Protein AF-A0AA41VRY5-F1 (afdb_monomer_lite)

Secondary structure (DSSP, 8-state):
--S-S-PPPPP--------TTS-THHHHHHHHHHHHHHHHHHHHHHHHHHHHHHHHHT-HHHHHHHHHHHHHHHHHHHHHHHHHHHHHHHTTSTT-TT--HHHHHHHHHHHHHHHHHHHHHHHHHSEEEEEETTEEEEE--TTS--------

Structure (mmCIF, N/CA/C/O backbone):
data_AF-A0AA41VRY5-F1
#
_entry.id   AF-A0AA41VRY5-F1
#
loop_
_atom_site.group_PDB
_atom_site.id
_atom_site.type_symbol
_atom_site.label_atom_id
_atom_site.label_alt_id
_atom_site.label_comp_id
_atom_site.label_asym_id
_atom_site.label_entity_id
_atom_site.label_seq_id
_atom_site.pdbx_PDB_ins_code
_atom_site.Cartn_x
_atom_site.Cartn_y
_atom_site.Cartn_z
_atom_site.occupancy
_atom_site.B_iso_or_equiv
_atom_site.auth_seq_id
_atom_site.auth_comp_id
_atom_site.auth_asym_id
_atom_site.auth_atom_id
_atom_site.pdbx_PDB_model_num
ATOM 1 N N . ALA A 1 1 ? 28.549 27.067 -28.369 1.00 60.09 1 ALA A N 1
ATOM 2 C CA . ALA A 1 1 ? 28.527 26.854 -26.907 1.00 60.09 1 ALA A CA 1
ATOM 3 C C . ALA A 1 1 ? 27.198 26.213 -26.516 1.00 60.09 1 ALA A C 1
ATOM 5 O O . ALA A 1 1 ? 26.156 26.766 -26.861 1.00 60.09 1 ALA A O 1
ATOM 6 N N . TYR A 1 2 ? 27.217 25.048 -25.864 1.00 73.06 2 TYR A N 1
ATOM 7 C CA . TYR A 1 2 ? 26.002 24.428 -25.325 1.00 73.06 2 TYR A CA 1
ATOM 8 C C . TYR A 1 2 ? 25.466 25.284 -24.165 1.00 73.06 2 TYR A C 1
ATOM 10 O O . TYR A 1 2 ? 26.213 25.631 -23.257 1.00 73.06 2 TYR A O 1
ATOM 18 N N . LYS A 1 3 ? 24.182 25.668 -24.218 1.00 82.12 3 LYS A N 1
ATOM 19 C CA . LYS A 1 3 ? 23.523 26.542 -23.219 1.00 82.12 3 LYS A CA 1
ATOM 20 C C . LYS A 1 3 ? 22.902 25.772 -22.042 1.00 82.12 3 LYS A C 1
ATOM 22 O O . LYS A 1 3 ? 22.215 26.372 -21.220 1.00 82.12 3 LYS A O 1
ATOM 27 N N . ARG A 1 4 ? 23.064 24.447 -21.986 1.00 81.56 4 ARG A N 1
ATOM 28 C CA . ARG A 1 4 ? 22.469 23.574 -20.964 1.00 81.56 4 ARG A CA 1
ATOM 29 C C . ARG A 1 4 ? 23.496 22.557 -20.483 1.00 81.56 4 ARG A C 1
ATOM 31 O O . ARG A 1 4 ? 24.288 22.069 -21.278 1.00 81.56 4 ARG A O 1
ATOM 38 N N . VAL A 1 5 ? 23.454 22.274 -19.181 1.00 84.06 5 VAL A N 1
ATOM 39 C CA . VAL A 1 5 ? 24.350 21.323 -18.498 1.00 84.06 5 VAL A CA 1
ATOM 40 C C . VAL A 1 5 ? 23.830 19.882 -18.602 1.00 84.06 5 VAL A C 1
ATOM 42 O O . VAL A 1 5 ? 24.622 18.949 -18.605 1.00 84.06 5 VAL A O 1
ATOM 45 N N . LEU A 1 6 ? 22.511 19.694 -18.712 1.00 85.25 6 LEU A N 1
ATOM 46 C CA . LEU A 1 6 ? 21.853 18.392 -18.839 1.00 85.25 6 LEU A CA 1
ATOM 47 C C . LEU A 1 6 ? 20.756 18.471 -19.897 1.00 85.25 6 LEU A C 1
ATOM 49 O O . LEU A 1 6 ? 19.886 19.348 -19.832 1.00 85.25 6 LEU A O 1
ATOM 53 N N . ASP A 1 7 ? 20.764 17.520 -20.822 1.00 84.56 7 ASP A N 1
ATOM 54 C CA . ASP A 1 7 ? 19.599 17.237 -21.647 1.00 84.56 7 ASP A CA 1
ATOM 55 C C . ASP A 1 7 ? 18.599 16.434 -20.815 1.00 84.56 7 ASP A C 1
ATOM 57 O O . ASP A 1 7 ? 18.950 15.454 -20.155 1.00 84.56 7 ASP A O 1
ATOM 61 N N . LYS A 1 8 ? 17.339 16.886 -20.786 1.00 82.31 8 LYS A N 1
ATOM 62 C CA . LYS A 1 8 ? 16.293 16.164 -20.058 1.00 82.31 8 LYS A CA 1
ATOM 63 C C . LYS A 1 8 ? 16.106 14.790 -20.711 1.00 82.31 8 LYS A C 1
ATOM 65 O O . LYS A 1 8 ? 15.979 14.742 -21.935 1.00 82.31 8 LYS A O 1
ATOM 70 N N . PRO A 1 9 ? 16.051 13.701 -19.927 1.00 81.25 9 PRO A N 1
ATOM 71 C CA . PRO A 1 9 ? 15.813 12.382 -20.486 1.00 81.25 9 PRO A CA 1
ATOM 72 C C . PRO A 1 9 ? 14.452 12.357 -21.186 1.00 81.25 9 PRO A C 1
ATOM 74 O O . PRO A 1 9 ? 13.447 12.824 -20.642 1.00 81.25 9 PRO A O 1
ATOM 77 N N . VAL A 1 10 ? 14.432 11.823 -22.405 1.00 87.00 10 VAL A N 1
ATOM 78 C CA . VAL A 1 10 ? 13.194 11.554 -23.139 1.00 87.00 10 VAL A CA 1
ATOM 79 C C . VAL A 1 10 ? 12.537 10.329 -22.509 1.00 87.00 10 VAL A C 1
ATOM 81 O O . VAL A 1 10 ? 13.204 9.339 -22.214 1.00 87.00 10 VAL A O 1
ATOM 84 N N . THR A 1 11 ? 11.233 10.410 -22.250 1.00 90.25 11 THR A N 1
ATOM 85 C CA . THR A 1 11 ? 10.462 9.267 -21.746 1.00 90.25 11 THR A CA 1
ATOM 86 C C . THR A 1 11 ? 9.965 8.440 -22.923 1.00 90.25 11 THR A C 1
ATOM 88 O O . THR A 1 11 ? 9.324 8.976 -23.823 1.00 90.25 11 THR A O 1
ATOM 91 N N . GLU A 1 12 ? 10.223 7.137 -22.888 1.00 92.81 12 GLU A N 1
ATOM 92 C CA . GLU A 1 12 ? 9.793 6.180 -23.907 1.00 92.81 12 GLU A CA 1
ATOM 93 C C . GLU A 1 12 ? 8.999 5.052 -23.251 1.00 92.81 12 GLU A C 1
ATOM 95 O O . GLU A 1 12 ? 9.356 4.573 -22.171 1.00 92.81 12 GLU A O 1
ATOM 100 N N . VAL A 1 13 ? 7.924 4.613 -23.907 1.00 94.25 13 VAL A N 1
ATOM 101 C CA . VAL A 1 13 ? 7.185 3.421 -23.481 1.00 94.25 13 VAL A CA 1
ATOM 102 C C . VAL A 1 13 ? 7.989 2.192 -23.888 1.00 94.25 13 VAL A C 1
ATOM 104 O O . VAL A 1 13 ? 8.410 2.074 -25.037 1.00 94.25 13 VAL A O 1
ATOM 107 N N . ARG A 1 14 ? 8.196 1.280 -22.939 1.00 95.62 14 ARG A N 1
ATOM 108 C CA . ARG A 1 14 ? 8.911 0.018 -23.146 1.00 95.62 14 ARG A CA 1
ATOM 109 C C . ARG A 1 14 ? 8.042 -1.150 -22.715 1.00 95.62 14 ARG A C 1
ATOM 111 O O . ARG A 1 14 ? 7.190 -1.003 -21.841 1.00 95.62 14 ARG A O 1
ATOM 118 N N . GLU A 1 15 ? 8.291 -2.301 -23.319 1.00 96.75 15 GLU A N 1
ATOM 119 C CA . GLU A 1 15 ? 7.607 -3.552 -23.016 1.00 96.75 15 GLU A CA 1
ATOM 120 C C . GLU A 1 15 ? 8.581 -4.538 -22.365 1.00 96.75 15 GLU A C 1
ATOM 122 O O . GLU A 1 15 ? 9.758 -4.592 -22.724 1.00 96.75 15 GLU A O 1
ATOM 127 N N . ALA A 1 16 ? 8.088 -5.306 -21.395 1.00 96.75 16 ALA A N 1
ATOM 128 C CA . ALA A 1 16 ? 8.843 -6.356 -20.726 1.00 96.75 16 ALA A CA 1
ATOM 129 C C . ALA A 1 16 ? 7.970 -7.607 -20.580 1.00 96.75 16 ALA A C 1
ATOM 131 O O . ALA A 1 16 ? 6.847 -7.536 -20.079 1.00 96.75 16 ALA A O 1
ATOM 132 N N . GLY A 1 17 ? 8.497 -8.760 -20.994 1.00 96.69 17 GLY A N 1
ATOM 133 C CA . GLY A 1 17 ? 7.847 -10.053 -20.792 1.00 96.69 17 GLY A CA 1
ATOM 134 C C . GLY A 1 17 ? 8.078 -10.581 -19.375 1.00 96.69 17 GLY A C 1
ATOM 135 O O . GLY A 1 17 ? 9.208 -10.591 -18.894 1.00 96.69 17 GLY A O 1
ATOM 136 N N . ILE A 1 18 ? 7.018 -11.056 -18.715 1.00 96.75 18 ILE A N 1
ATOM 137 C CA . ILE A 1 18 ? 7.086 -11.656 -17.373 1.00 96.75 18 ILE A CA 1
ATOM 138 C C . ILE A 1 18 ? 6.768 -13.147 -17.488 1.00 96.75 18 ILE A C 1
ATOM 140 O O . ILE A 1 18 ? 5.639 -13.535 -17.792 1.00 96.75 18 ILE A O 1
ATOM 144 N N . CYS A 1 19 ? 7.766 -14.000 -17.249 1.00 97.69 19 CYS A N 1
ATOM 145 C CA . CYS A 1 19 ? 7.576 -15.447 -17.282 1.00 97.69 19 CYS A CA 1
ATOM 146 C C . CYS A 1 19 ? 6.761 -15.914 -16.068 1.00 97.69 19 CYS A C 1
ATOM 148 O O . CYS A 1 19 ? 7.221 -15.846 -14.932 1.00 97.69 19 CYS A O 1
ATOM 150 N N . MET A 1 20 ? 5.574 -16.471 -16.313 1.00 97.69 20 MET A N 1
ATOM 151 C CA . MET A 1 20 ? 4.687 -16.992 -15.261 1.00 97.69 20 MET A CA 1
ATOM 152 C C . MET A 1 20 ? 5.053 -18.414 -14.792 1.00 97.69 20 MET A C 1
ATOM 154 O O . MET A 1 20 ? 4.297 -19.029 -14.045 1.00 97.69 20 MET A O 1
ATOM 158 N N . ARG A 1 21 ? 6.187 -18.958 -15.258 1.00 97.88 21 ARG A N 1
ATOM 159 C CA . ARG A 1 21 ? 6.674 -20.321 -14.963 1.00 97.88 21 ARG A CA 1
ATOM 160 C C . ARG A 1 21 ? 8.042 -20.346 -14.274 1.00 97.88 21 ARG A C 1
ATOM 162 O O . ARG A 1 21 ? 8.558 -21.429 -14.017 1.00 97.88 21 ARG A O 1
ATOM 169 N N . GLU A 1 22 ? 8.635 -19.181 -14.023 1.00 97.56 22 GLU A N 1
ATOM 170 C CA . GLU A 1 22 ? 9.905 -19.069 -13.300 1.00 97.56 22 GLU A CA 1
ATOM 171 C C . GLU A 1 22 ? 9.740 -19.489 -11.830 1.00 97.56 22 GLU A C 1
ATOM 173 O O . GLU A 1 22 ? 8.634 -19.434 -11.285 1.00 97.56 22 GLU A O 1
ATOM 178 N N . ASN A 1 23 ? 10.833 -19.890 -11.173 1.00 98.12 23 ASN A N 1
ATOM 179 C CA . ASN A 1 23 ? 10.831 -20.193 -9.746 1.00 98.12 23 ASN A CA 1
ATOM 180 C C . ASN A 1 23 ? 10.343 -18.969 -8.931 1.00 98.12 23 ASN A C 1
ATOM 182 O O . ASN A 1 23 ? 11.009 -17.928 -8.915 1.00 98.12 23 ASN A O 1
ATOM 186 N N . PRO A 1 24 ? 9.215 -19.083 -8.205 1.00 98.12 24 PRO A N 1
ATOM 187 C CA . PRO A 1 24 ? 8.555 -17.947 -7.576 1.00 98.12 24 PRO A CA 1
ATOM 188 C C . PRO A 1 24 ? 9.144 -17.540 -6.217 1.00 98.12 24 PRO A C 1
ATOM 190 O O . PRO A 1 24 ? 8.533 -16.720 -5.533 1.00 98.12 24 PRO A O 1
ATOM 193 N N . PHE A 1 25 ? 10.317 -18.042 -5.804 1.00 98.19 25 PHE A N 1
ATOM 194 C CA . PHE A 1 25 ? 10.857 -17.799 -4.454 1.00 98.19 25 PHE A CA 1
ATOM 195 C C . PHE A 1 25 ? 10.859 -16.311 -4.043 1.00 98.19 25 PHE A C 1
ATOM 197 O O . PHE A 1 25 ? 10.564 -15.986 -2.891 1.00 98.19 25 PHE A O 1
ATOM 204 N N . TYR A 1 26 ? 11.146 -15.392 -4.976 1.00 97.56 26 TYR A N 1
ATOM 205 C CA . TYR A 1 26 ? 11.159 -13.955 -4.696 1.00 97.56 26 TYR A CA 1
ATOM 206 C C . TYR A 1 26 ? 9.749 -13.438 -4.381 1.00 97.56 26 TYR A C 1
ATOM 208 O O . TYR A 1 26 ? 9.530 -12.813 -3.343 1.00 97.56 26 TYR A O 1
ATOM 216 N N . VAL A 1 27 ? 8.773 -13.722 -5.251 1.00 97.31 27 VAL A N 1
ATOM 217 C CA . VAL A 1 27 ? 7.387 -13.266 -5.062 1.00 97.31 27 VAL A CA 1
ATOM 218 C C . VAL A 1 27 ? 6.724 -13.956 -3.871 1.00 97.31 27 VAL A C 1
ATOM 220 O O . VAL A 1 27 ? 5.970 -13.315 -3.142 1.00 97.31 27 VAL A O 1
ATOM 223 N N . ASP A 1 28 ? 7.051 -15.219 -3.609 1.00 98.38 28 ASP A N 1
ATOM 224 C CA . ASP A 1 28 ? 6.545 -15.951 -2.448 1.00 98.38 28 ASP A CA 1
ATOM 225 C C . ASP A 1 28 ? 7.097 -15.387 -1.138 1.00 98.38 28 ASP A C 1
ATOM 227 O O . ASP A 1 28 ? 6.357 -15.252 -0.163 1.00 98.38 28 ASP A O 1
ATOM 231 N N . THR A 1 29 ? 8.353 -14.933 -1.131 1.00 98.12 29 THR A N 1
ATOM 232 C CA . THR A 1 29 ? 8.916 -14.198 0.011 1.00 98.12 29 THR A CA 1
ATOM 233 C C . THR A 1 29 ? 8.147 -12.896 0.262 1.00 98.12 29 THR A C 1
ATOM 235 O O . THR A 1 29 ? 7.762 -12.613 1.399 1.00 98.12 29 THR A O 1
ATOM 238 N N . VAL A 1 30 ? 7.854 -12.120 -0.791 1.00 98.06 30 VAL A N 1
ATOM 239 C CA . VAL A 1 30 ? 7.054 -10.884 -0.683 1.00 98.06 30 VAL A CA 1
ATOM 240 C C . VAL A 1 30 ? 5.648 -11.182 -0.148 1.00 98.06 30 VAL A C 1
ATOM 242 O O . VAL A 1 30 ? 5.175 -10.487 0.756 1.00 98.06 30 VAL A O 1
ATOM 245 N N . ARG A 1 31 ? 4.985 -12.228 -0.664 1.00 97.94 31 ARG A N 1
ATOM 246 C CA . ARG A 1 31 ? 3.661 -12.676 -0.195 1.00 97.94 31 ARG A CA 1
ATOM 247 C C . ARG A 1 31 ? 3.694 -13.057 1.280 1.00 97.94 31 ARG A C 1
ATOM 249 O O . ARG A 1 31 ? 2.875 -12.553 2.038 1.00 97.94 31 ARG A O 1
ATOM 256 N N . SER A 1 32 ? 4.682 -13.844 1.704 1.00 97.56 32 SER A N 1
ATOM 257 C CA . SER A 1 32 ? 4.837 -14.242 3.106 1.00 97.56 32 SER A CA 1
ATOM 258 C C . SER A 1 32 ? 4.970 -13.032 4.043 1.00 97.56 32 SER A C 1
ATOM 260 O O . SER A 1 32 ? 4.286 -12.959 5.065 1.00 97.56 32 SER A O 1
ATOM 262 N N . PHE A 1 33 ? 5.775 -12.027 3.672 1.00 97.75 33 PHE A N 1
ATOM 263 C CA . PHE A 1 33 ? 5.894 -10.785 4.449 1.00 97.75 33 PHE A CA 1
ATOM 264 C C . PHE A 1 33 ? 4.602 -9.961 4.469 1.00 97.75 33 PHE A C 1
ATOM 266 O O . PHE A 1 33 ? 4.252 -9.393 5.508 1.00 97.75 33 PHE A O 1
ATOM 273 N N . ARG A 1 34 ? 3.882 -9.888 3.342 1.00 98.12 34 ARG A N 1
ATOM 274 C CA . ARG A 1 34 ? 2.575 -9.219 3.261 1.00 98.12 34 ARG A CA 1
ATOM 275 C C . ARG A 1 34 ? 1.554 -9.897 4.173 1.00 98.12 34 ARG A C 1
ATOM 277 O O . ARG A 1 34 ? 0.873 -9.204 4.923 1.00 98.12 34 ARG A O 1
ATOM 284 N N . ASP A 1 35 ? 1.464 -11.218 4.120 1.00 98.19 35 ASP A N 1
ATOM 285 C CA . ASP A 1 35 ? 0.448 -11.981 4.846 1.00 98.19 35 ASP A CA 1
ATOM 286 C C . ASP A 1 35 ? 0.708 -11.915 6.355 1.00 98.19 35 ASP A C 1
ATOM 288 O O . ASP A 1 35 ? -0.187 -11.555 7.119 1.00 98.19 35 ASP A O 1
ATOM 292 N N . ARG A 1 36 ? 1.970 -12.055 6.779 1.00 97.88 36 ARG A N 1
ATOM 293 C CA . ARG A 1 36 ? 2.373 -11.817 8.174 1.00 97.88 36 ARG A CA 1
ATOM 294 C C . ARG A 1 36 ? 2.068 -10.392 8.642 1.00 97.88 36 ARG A C 1
ATOM 296 O O . ARG A 1 36 ? 1.615 -10.175 9.764 1.00 97.88 36 ARG A O 1
ATOM 303 N N . ARG A 1 37 ? 2.269 -9.385 7.784 1.00 98.25 37 ARG A N 1
ATOM 304 C CA . ARG A 1 37 ? 1.870 -8.006 8.101 1.00 98.25 37 ARG A CA 1
ATOM 305 C C . ARG A 1 37 ? 0.358 -7.894 8.312 1.00 98.25 37 ARG A C 1
ATOM 307 O O . ARG A 1 37 ? -0.070 -7.138 9.184 1.00 98.25 37 ARG A O 1
ATOM 314 N N . TYR A 1 38 ? -0.450 -8.586 7.509 1.00 98.38 38 TYR A N 1
ATOM 315 C CA . TYR A 1 38 ? -1.906 -8.574 7.648 1.00 98.38 38 TYR A CA 1
ATOM 316 C C . TYR A 1 38 ? -2.370 -9.207 8.956 1.00 98.38 38 TYR A C 1
ATOM 318 O O . TYR A 1 38 ? -3.285 -8.656 9.565 1.00 98.38 38 TYR A O 1
ATOM 326 N N . GLU A 1 39 ? -1.702 -10.254 9.444 1.00 98.38 39 GLU A N 1
ATOM 327 C CA . GLU A 1 39 ? -1.957 -10.802 10.783 1.00 98.38 39 GLU A CA 1
ATOM 328 C C . GLU A 1 39 ? -1.776 -9.725 11.864 1.00 98.38 39 GLU A C 1
ATOM 330 O O . GLU A 1 39 ? -2.706 -9.442 12.622 1.00 98.38 39 GLU A O 1
ATOM 335 N N . TYR A 1 40 ? -0.633 -9.028 11.883 1.00 98.38 40 TYR A N 1
ATOM 336 C CA . TYR A 1 40 ? -0.390 -7.956 12.858 1.00 98.38 40 TYR A CA 1
ATOM 337 C C . TYR A 1 40 ? -1.336 -6.766 12.687 1.00 98.38 40 TYR A C 1
ATOM 339 O O . TYR A 1 40 ? -1.807 -6.201 13.674 1.00 98.38 40 TYR A O 1
ATOM 347 N N . LYS A 1 41 ? -1.669 -6.393 11.446 1.00 98.06 41 LYS A N 1
ATOM 348 C CA . LYS A 1 41 ? -2.650 -5.334 11.172 1.00 98.06 41 LYS A CA 1
ATOM 349 C C . LYS A 1 41 ? -4.047 -5.725 11.672 1.00 98.06 41 LYS A C 1
ATOM 351 O O . LYS A 1 41 ? -4.759 -4.875 12.207 1.00 98.06 41 LYS A O 1
ATOM 356 N N . GLY A 1 42 ? -4.430 -6.992 11.520 1.00 98.38 42 GLY A N 1
ATOM 357 C CA . GLY A 1 42 ? -5.674 -7.552 12.041 1.00 98.38 42 GLY A CA 1
ATOM 358 C C . GLY A 1 42 ? -5.710 -7.527 13.566 1.00 98.38 42 GLY A C 1
ATOM 359 O O . GLY A 1 42 ? -6.657 -6.998 14.146 1.00 98.38 42 GLY A O 1
ATOM 360 N N . LEU A 1 43 ? -4.643 -7.998 14.215 1.00 98.38 43 LEU A N 1
ATOM 361 C CA . LEU A 1 43 ? -4.505 -7.968 15.673 1.00 98.38 43 LEU A CA 1
ATOM 362 C C . LEU A 1 43 ? -4.553 -6.535 16.217 1.00 98.38 43 LEU A C 1
ATOM 364 O O . LEU A 1 43 ? -5.300 -6.274 17.153 1.00 98.38 43 LEU A O 1
ATOM 368 N N . ASN A 1 44 ? -3.866 -5.581 15.585 1.00 98.25 44 ASN A N 1
ATOM 369 C CA . ASN A 1 44 ? -3.954 -4.159 15.934 1.00 98.25 44 ASN A CA 1
ATOM 370 C C . ASN A 1 44 ? -5.410 -3.653 15.891 1.00 98.25 44 ASN A C 1
ATOM 372 O O . ASN A 1 44 ? -5.875 -3.027 16.842 1.00 98.25 44 ASN A O 1
ATOM 376 N N . LYS A 1 45 ? -6.173 -3.985 14.838 1.00 97.88 45 LYS A N 1
ATOM 377 C CA . LYS A 1 45 ? -7.600 -3.623 14.748 1.00 97.88 45 LYS A CA 1
ATOM 378 C C . LYS A 1 45 ? -8.423 -4.240 15.887 1.00 97.88 45 LYS A C 1
ATOM 380 O O . LYS A 1 45 ? -9.227 -3.535 16.492 1.00 97.88 45 LYS A O 1
ATOM 385 N N . VAL A 1 46 ? -8.218 -5.524 16.191 1.00 98.06 46 VAL A N 1
ATOM 386 C CA . VAL A 1 46 ? -8.912 -6.223 17.288 1.00 98.06 46 VAL A CA 1
ATOM 387 C C . VAL A 1 46 ? -8.603 -5.570 18.635 1.00 98.06 46 VAL A C 1
ATOM 389 O O . VAL A 1 46 ? -9.519 -5.277 19.400 1.00 98.06 46 VAL A O 1
ATOM 392 N N . TRP A 1 47 ? -7.330 -5.289 18.914 1.00 98.00 47 TRP A N 1
ATOM 393 C CA . TRP A 1 47 ? -6.909 -4.687 20.178 1.00 98.00 47 TRP A CA 1
ATOM 394 C C . TRP A 1 47 ? -7.336 -3.224 20.318 1.00 98.00 47 TRP A C 1
ATOM 396 O O . TRP A 1 47 ? -7.670 -2.807 21.422 1.00 98.00 47 TRP A O 1
ATOM 406 N N . LYS A 1 48 ? -7.459 -2.469 19.217 1.00 97.50 48 LYS A N 1
ATOM 407 C CA . LYS A 1 48 ? -8.112 -1.148 19.228 1.00 97.50 48 LYS A CA 1
ATOM 408 C C . LYS A 1 48 ? -9.585 -1.235 19.633 1.00 97.50 48 LYS A C 1
ATOM 410 O O . LYS A 1 48 ? -10.040 -0.394 20.402 1.00 97.50 48 LYS A O 1
ATOM 415 N N . GLY A 1 49 ? -10.304 -2.256 19.160 1.00 96.62 49 GLY A N 1
ATOM 416 C CA . GLY A 1 49 ? -11.673 -2.545 19.602 1.00 96.62 49 GLY A CA 1
ATOM 417 C C . GLY A 1 49 ? -11.733 -2.865 21.097 1.00 96.62 49 GLY A C 1
ATOM 418 O O . GLY A 1 49 ? -12.430 -2.185 21.842 1.00 96.62 49 GLY A O 1
ATOM 419 N N . ARG A 1 50 ? -10.897 -3.808 21.556 1.00 95.94 50 ARG A N 1
ATOM 420 C CA . ARG A 1 50 ? -10.802 -4.190 22.979 1.00 95.94 50 ARG A CA 1
ATOM 421 C C . ARG A 1 50 ? -10.425 -3.026 23.892 1.00 95.94 50 ARG A C 1
ATOM 423 O O . ARG A 1 50 ? -10.907 -2.961 25.016 1.00 95.94 50 ARG A O 1
ATOM 430 N N . LEU A 1 51 ? -9.579 -2.106 23.427 1.00 95.88 51 LEU A N 1
ATOM 431 C CA . LEU A 1 51 ? -9.249 -0.887 24.164 1.00 95.88 51 LEU A CA 1
ATOM 432 C C . LEU A 1 51 ? -10.478 0.021 24.320 1.00 95.88 51 LEU A C 1
ATOM 434 O O . LEU A 1 51 ? -10.656 0.621 25.377 1.00 95.88 51 LEU A O 1
ATOM 438 N N . GLY A 1 52 ? -11.328 0.109 23.293 1.00 95.38 52 GLY A N 1
ATOM 439 C CA . GLY A 1 52 ? -12.625 0.784 23.378 1.00 95.38 52 GLY A CA 1
ATOM 440 C C . GLY A 1 52 ? -13.525 0.160 24.446 1.00 95.38 52 GLY A C 1
ATOM 441 O O . GLY A 1 52 ? -14.001 0.869 25.332 1.00 95.38 52 GLY A O 1
ATOM 442 N N . ASP A 1 53 ? -13.665 -1.167 24.430 1.00 94.94 53 ASP A N 1
ATOM 443 C CA . ASP A 1 53 ? -14.473 -1.908 25.409 1.00 94.94 53 ASP A CA 1
ATOM 444 C C . ASP A 1 53 ? -13.920 -1.770 26.840 1.00 94.94 53 ASP A C 1
ATOM 446 O O . ASP A 1 53 ? -14.663 -1.537 27.796 1.00 94.94 53 ASP A O 1
ATOM 450 N N . ALA A 1 54 ? -12.596 -1.856 27.004 1.00 94.44 54 ALA A N 1
ATOM 451 C CA . ALA A 1 54 ? -11.930 -1.702 28.295 1.00 94.44 54 ALA A CA 1
ATOM 452 C C . ALA A 1 54 ? -12.150 -0.299 28.877 1.00 94.44 54 ALA A C 1
ATOM 454 O O . ALA A 1 54 ? -12.478 -0.178 30.061 1.00 94.44 54 ALA A O 1
ATOM 455 N N . LYS A 1 55 ? -12.052 0.747 28.043 1.00 94.19 55 LYS A N 1
ATOM 456 C CA . LYS A 1 55 ? -12.351 2.133 28.436 1.00 94.19 55 LYS A CA 1
ATOM 457 C C . LYS A 1 55 ? -13.804 2.300 28.869 1.00 94.19 55 LYS A C 1
ATOM 459 O O . LYS A 1 55 ? -14.044 2.954 29.878 1.00 94.19 55 LYS A O 1
ATOM 464 N N . ALA A 1 56 ? -14.750 1.673 28.168 1.00 94.56 56 ALA A N 1
ATOM 465 C CA . ALA A 1 56 ? -16.159 1.689 28.560 1.00 94.56 56 ALA A CA 1
ATOM 466 C C . ALA A 1 56 ? -16.411 0.970 29.901 1.00 94.56 56 ALA A C 1
ATOM 468 O O . ALA A 1 56 ? -17.268 1.391 30.671 1.00 94.56 56 ALA A O 1
ATOM 469 N N . SER A 1 57 ? -15.643 -0.081 30.208 1.00 92.31 57 SER A N 1
ATOM 470 C CA . SER A 1 57 ? -15.761 -0.827 31.472 1.00 92.31 57 SER A CA 1
ATOM 471 C C . SER A 1 57 ? -15.109 -0.156 32.691 1.00 92.31 57 SER A C 1
ATOM 473 O O . SER A 1 57 ? -15.346 -0.588 33.816 1.00 92.31 57 SER A O 1
ATOM 475 N N . GLY A 1 58 ? -14.248 0.850 32.493 1.00 91.75 58 GLY A N 1
ATOM 476 C CA . GLY A 1 58 ? -13.549 1.560 33.574 1.00 91.75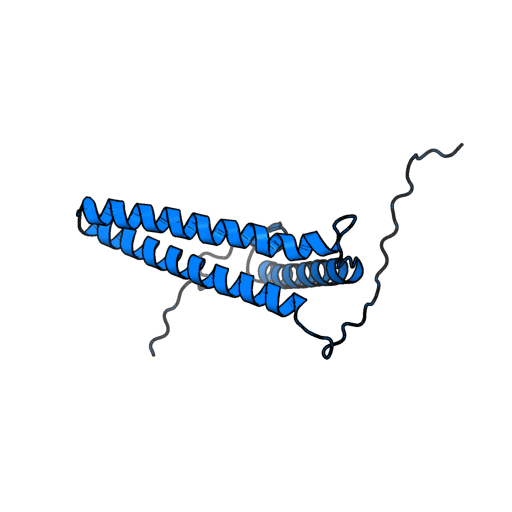 58 GLY A CA 1
ATOM 477 C C . GLY A 1 58 ? -12.450 0.765 34.301 1.00 91.75 58 GLY A C 1
ATOM 478 O O . GLY A 1 58 ? -11.896 1.248 35.287 1.00 91.75 58 GLY A O 1
ATOM 479 N N . ASN A 1 59 ? -12.102 -0.443 33.845 1.00 92.62 59 ASN A N 1
ATOM 480 C CA . ASN A 1 59 ? -11.072 -1.270 34.478 1.00 92.62 59 ASN A CA 1
ATOM 481 C C . ASN A 1 59 ? -9.660 -0.825 34.054 1.00 92.62 59 ASN A C 1
ATOM 483 O O . ASN A 1 59 ? -9.226 -1.106 32.936 1.00 92.62 59 ASN A O 1
ATOM 487 N N . SER A 1 60 ? -8.927 -0.175 34.961 1.00 92.62 60 SER A N 1
ATOM 488 C CA . SER A 1 60 ? -7.589 0.378 34.700 1.00 92.62 60 SER A CA 1
ATOM 489 C C . SER A 1 60 ? -6.562 -0.660 34.240 1.00 92.62 60 SER A C 1
ATOM 491 O O . SER A 1 60 ? -5.769 -0.373 33.345 1.00 92.62 60 SER A O 1
ATOM 493 N N . ILE A 1 61 ? -6.607 -1.878 34.787 1.00 94.50 61 ILE A N 1
ATOM 494 C CA . ILE A 1 61 ? -5.678 -2.961 34.432 1.00 94.50 61 ILE A CA 1
ATOM 495 C C . ILE A 1 61 ? -5.905 -3.388 32.978 1.00 94.50 61 ILE A C 1
ATOM 497 O O . ILE A 1 61 ? -4.961 -3.456 32.193 1.00 94.50 61 ILE A O 1
ATOM 501 N N . LYS A 1 62 ? -7.169 -3.604 32.591 1.00 94.19 62 LYS A N 1
ATOM 502 C CA . LYS A 1 62 ? -7.524 -3.987 31.214 1.00 94.19 62 LYS A CA 1
ATOM 503 C C . LYS A 1 62 ? -7.241 -2.878 30.204 1.00 94.19 62 LYS A C 1
ATOM 505 O O . LYS A 1 62 ? -6.905 -3.168 29.060 1.00 94.19 62 LYS A O 1
ATOM 510 N N . ILE A 1 63 ? -7.395 -1.615 30.608 1.00 96.12 63 ILE A N 1
ATOM 511 C CA . ILE A 1 63 ? -7.071 -0.466 29.756 1.00 96.12 63 ILE A CA 1
ATOM 512 C C . ILE A 1 63 ? -5.572 -0.447 29.453 1.00 96.12 63 ILE A C 1
ATOM 514 O O . ILE A 1 63 ? -5.207 -0.329 28.285 1.00 96.12 63 ILE A O 1
ATOM 518 N N . GLN A 1 64 ? -4.727 -0.600 30.478 1.00 97.00 64 GLN A N 1
ATOM 519 C CA . GLN A 1 64 ? -3.276 -0.607 30.305 1.00 97.00 64 GLN A CA 1
ATOM 520 C C . GLN A 1 64 ? -2.829 -1.767 29.408 1.00 97.00 64 GLN A C 1
ATOM 522 O O . GLN A 1 64 ? -2.149 -1.537 28.412 1.00 97.00 64 GLN A O 1
ATOM 527 N N . GLU A 1 65 ? -3.298 -2.988 29.685 1.00 96.69 65 GLU A N 1
ATOM 528 C CA . GLU A 1 65 ? -2.991 -4.166 28.865 1.00 96.69 65 GLU A CA 1
ATOM 529 C C . GLU A 1 65 ? -3.392 -3.953 27.397 1.00 96.69 65 GLU A C 1
ATOM 531 O O . GLU A 1 65 ? -2.591 -4.154 26.483 1.00 96.69 65 GLU A O 1
ATOM 536 N N . ALA A 1 66 ? -4.623 -3.499 27.145 1.00 97.06 66 ALA A N 1
ATOM 537 C CA . ALA A 1 66 ? -5.090 -3.272 25.784 1.00 97.06 66 ALA A CA 1
ATOM 538 C C . ALA A 1 66 ? -4.292 -2.167 25.074 1.00 97.06 66 ALA A C 1
ATOM 540 O O . ALA A 1 66 ? -4.038 -2.274 23.873 1.00 97.06 66 ALA A O 1
ATOM 541 N N . GLN A 1 67 ? -3.877 -1.123 25.795 1.00 97.56 67 GLN A N 1
ATOM 542 C CA . GLN A 1 67 ? -3.053 -0.050 25.249 1.00 97.56 67 GLN A CA 1
ATOM 543 C C . GLN A 1 67 ? -1.659 -0.554 24.854 1.00 97.56 67 GLN A C 1
ATOM 545 O O . GLN A 1 67 ? -1.211 -0.268 23.740 1.00 97.56 67 GLN A O 1
ATOM 550 N N . ASP A 1 68 ? -1.023 -1.361 25.700 1.00 98.25 68 ASP A N 1
ATOM 551 C CA . ASP A 1 68 ? 0.286 -1.957 25.416 1.00 98.25 68 ASP A CA 1
ATOM 552 C C . ASP A 1 68 ? 0.223 -2.883 24.193 1.00 98.25 68 ASP A C 1
ATOM 554 O O . ASP A 1 68 ? 1.068 -2.807 23.296 1.00 98.25 68 ASP A O 1
ATOM 558 N N . MET A 1 69 ? -0.838 -3.688 24.077 1.00 98.19 69 MET A N 1
ATOM 559 C CA . MET A 1 69 ? -1.039 -4.561 22.918 1.00 98.19 69 MET A CA 1
ATOM 560 C C . MET A 1 69 ? -1.294 -3.784 21.619 1.00 98.19 69 MET A C 1
ATOM 562 O O . MET A 1 69 ? -0.818 -4.193 20.556 1.00 98.19 69 MET A O 1
ATOM 566 N N . VAL A 1 70 ? -2.005 -2.650 21.674 1.00 98.25 70 VAL A N 1
ATOM 567 C CA . VAL A 1 70 ? -2.169 -1.765 20.507 1.00 98.25 70 VAL A CA 1
ATOM 568 C C . VAL A 1 70 ? -0.814 -1.235 20.042 1.00 98.25 70 VAL A C 1
ATOM 570 O O . VAL A 1 70 ? -0.521 -1.308 18.848 1.00 98.25 70 VAL A O 1
ATOM 573 N N . VAL A 1 71 ? 0.023 -0.747 20.963 1.00 98.38 71 VAL A N 1
ATOM 574 C CA . VAL A 1 71 ? 1.365 -0.235 20.636 1.00 98.38 71 VAL A CA 1
ATOM 575 C C . VAL A 1 71 ? 2.243 -1.339 20.046 1.00 98.38 71 VAL A C 1
ATOM 577 O O . VAL A 1 71 ? 2.899 -1.124 19.021 1.00 98.38 71 VAL A O 1
ATOM 580 N N . LEU A 1 72 ? 2.219 -2.536 20.638 1.00 98.38 72 LEU A N 1
ATOM 581 C CA . LEU A 1 72 ? 2.982 -3.687 20.162 1.00 98.38 72 LEU A CA 1
ATOM 582 C C . LEU A 1 72 ? 2.611 -4.052 18.718 1.00 98.38 72 LEU A C 1
ATOM 584 O O . LEU A 1 72 ? 3.484 -4.115 17.849 1.00 98.38 72 LEU A O 1
ATOM 588 N N . TYR A 1 73 ? 1.325 -4.268 18.432 1.00 98.56 73 TYR A N 1
ATOM 589 C CA . TYR A 1 73 ? 0.906 -4.694 17.094 1.00 98.56 73 TYR A CA 1
ATOM 590 C C . TYR A 1 73 ? 0.979 -3.584 16.050 1.00 98.56 73 TYR A C 1
ATOM 592 O O . TYR A 1 73 ? 1.185 -3.881 14.869 1.00 98.56 73 TYR A O 1
ATOM 600 N N . ASP A 1 74 ? 0.853 -2.317 16.448 1.00 98.38 74 ASP A N 1
ATOM 601 C CA . ASP A 1 74 ? 1.122 -1.210 15.535 1.00 98.38 74 ASP A CA 1
ATOM 602 C C . ASP A 1 74 ? 2.601 -1.146 15.150 1.00 98.38 74 ASP A C 1
ATOM 604 O O . ASP A 1 74 ? 2.931 -1.082 13.965 1.00 98.38 74 ASP A O 1
ATOM 608 N N . SER A 1 75 ? 3.496 -1.309 16.124 1.00 98.38 75 SER A N 1
ATOM 609 C CA . SER A 1 75 ? 4.938 -1.374 15.874 1.00 98.38 75 SER A CA 1
ATOM 610 C C . SER A 1 75 ? 5.298 -2.542 14.951 1.00 98.38 75 SER A C 1
ATOM 612 O O . SER A 1 75 ? 5.999 -2.358 13.953 1.00 98.38 75 SER A O 1
ATOM 614 N N . LEU A 1 76 ? 4.760 -3.739 15.218 1.00 98.25 76 LEU A N 1
ATOM 615 C CA . LEU A 1 76 ? 5.014 -4.932 14.406 1.00 98.25 76 LEU A CA 1
ATOM 616 C C . LEU A 1 76 ? 4.519 -4.775 12.961 1.00 98.25 76 LEU A C 1
ATOM 618 O O . LEU A 1 76 ? 5.257 -5.105 12.025 1.00 98.25 76 LEU A O 1
ATOM 622 N N . GLN A 1 77 ? 3.304 -4.250 12.746 1.00 98.00 77 GLN A N 1
ATOM 623 C CA . GLN A 1 77 ? 2.782 -4.072 11.385 1.00 98.00 77 GLN A CA 1
ATOM 624 C C . GLN A 1 77 ? 3.510 -2.959 10.618 1.00 98.00 77 GLN A C 1
ATOM 626 O O . GLN A 1 77 ? 3.702 -3.096 9.406 1.00 98.00 77 GLN A O 1
ATOM 631 N N . LEU A 1 78 ? 3.946 -1.884 11.293 1.00 97.75 78 LEU A N 1
ATOM 632 C CA . LEU A 1 78 ? 4.731 -0.809 10.675 1.00 97.75 78 LEU A CA 1
ATOM 633 C C . LEU A 1 78 ? 6.136 -1.283 10.301 1.00 97.75 78 LEU A C 1
ATOM 635 O O . LEU A 1 78 ? 6.576 -1.028 9.182 1.00 97.75 78 LEU A O 1
ATOM 639 N N . ALA A 1 79 ? 6.806 -2.045 11.169 1.00 97.56 79 ALA A N 1
ATOM 640 C CA . ALA A 1 79 ? 8.100 -2.646 10.849 1.00 97.56 79 ALA A CA 1
ATOM 641 C C . ALA A 1 79 ? 8.006 -3.534 9.596 1.00 97.56 79 ALA A C 1
ATOM 643 O O . ALA A 1 79 ? 8.796 -3.395 8.658 1.00 97.56 79 ALA A O 1
ATOM 644 N N . HIS A 1 80 ? 6.972 -4.379 9.518 1.00 97.31 80 HIS A N 1
ATOM 645 C CA . HIS A 1 80 ? 6.729 -5.203 8.333 1.00 97.31 80 HIS A CA 1
ATOM 646 C C . HIS A 1 80 ? 6.333 -4.372 7.106 1.00 97.31 80 HIS A C 1
ATOM 648 O O . HIS A 1 80 ? 6.691 -4.746 5.992 1.00 97.31 80 HIS A O 1
ATOM 654 N N . LYS A 1 81 ? 5.642 -3.233 7.272 1.00 97.31 81 LYS A N 1
ATOM 655 C CA . LYS A 1 81 ? 5.358 -2.291 6.173 1.00 97.31 81 LYS A CA 1
ATOM 656 C C . LYS A 1 81 ? 6.655 -1.767 5.556 1.00 97.31 81 LYS A C 1
ATOM 658 O O . LYS A 1 81 ? 6.776 -1.759 4.334 1.00 97.31 81 LYS A O 1
ATOM 663 N N . CYS A 1 82 ? 7.619 -1.359 6.382 1.00 97.25 82 CYS A N 1
ATOM 664 C CA . CYS A 1 82 ? 8.904 -0.844 5.911 1.00 97.25 82 CYS A CA 1
ATOM 665 C C . CYS A 1 82 ? 9.678 -1.893 5.104 1.00 97.25 82 CYS A C 1
ATOM 667 O O . CYS A 1 82 ? 10.170 -1.589 4.017 1.00 97.25 82 CYS A O 1
ATOM 669 N N . ILE A 1 83 ? 9.735 -3.138 5.591 1.00 96.75 83 ILE A N 1
ATOM 670 C CA . ILE A 1 83 ? 10.383 -4.243 4.869 1.00 96.75 83 ILE A CA 1
ATOM 671 C C . ILE A 1 83 ? 9.628 -4.560 3.572 1.00 96.75 83 ILE A C 1
ATOM 673 O O . ILE A 1 83 ? 10.250 -4.670 2.518 1.00 96.75 83 ILE A O 1
ATOM 677 N N . LEU A 1 84 ? 8.293 -4.638 3.622 1.00 95.69 84 LEU A N 1
ATOM 678 C CA . LEU A 1 84 ? 7.463 -4.932 2.453 1.00 95.69 84 LEU A CA 1
ATOM 679 C C . LEU A 1 84 ? 7.688 -3.911 1.328 1.00 95.69 84 LEU A C 1
ATOM 681 O O . LEU A 1 84 ? 7.948 -4.289 0.188 1.00 95.69 84 LEU A O 1
ATOM 685 N N . ASN A 1 85 ? 7.664 -2.620 1.663 1.00 93.00 85 ASN A N 1
ATOM 686 C CA . ASN A 1 85 ? 7.915 -1.541 0.706 1.00 93.00 85 ASN A CA 1
ATOM 687 C C . ASN A 1 85 ? 9.365 -1.550 0.193 1.00 93.00 85 ASN A C 1
ATOM 689 O O . ASN A 1 85 ? 9.629 -1.156 -0.944 1.00 93.00 85 ASN A O 1
ATOM 693 N N . SER A 1 86 ? 10.305 -2.037 1.008 1.00 96.50 86 SER A N 1
ATOM 694 C CA . SER A 1 86 ? 11.710 -2.151 0.621 1.00 96.50 86 SER A CA 1
ATOM 695 C C . SER A 1 86 ? 11.958 -3.223 -0.441 1.00 96.50 86 SER A C 1
ATOM 697 O O . SER A 1 86 ? 12.924 -3.072 -1.177 1.00 96.50 86 SER A O 1
ATOM 699 N N . PHE A 1 87 ? 11.114 -4.256 -0.59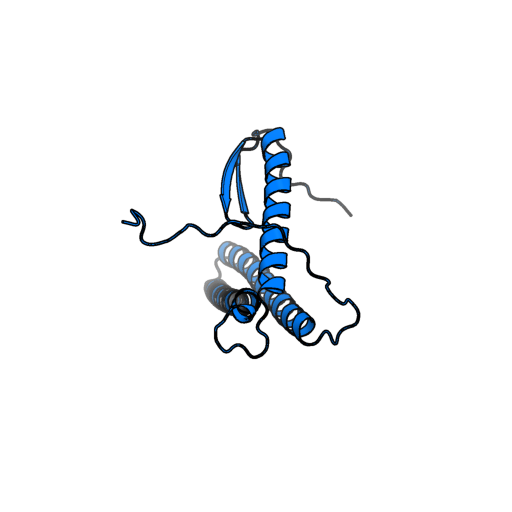4 1.00 96.81 87 PHE A N 1
ATOM 700 C CA . PHE A 1 87 ? 11.269 -5.229 -1.693 1.00 96.81 87 PHE A CA 1
ATOM 701 C C . PHE A 1 87 ? 11.175 -4.559 -3.066 1.00 96.81 87 PHE A C 1
ATOM 703 O O . PHE A 1 87 ? 12.019 -4.793 -3.928 1.00 96.81 87 PHE A O 1
ATOM 710 N N . TYR A 1 88 ? 10.197 -3.668 -3.248 1.00 92.00 88 TYR A N 1
ATOM 711 C CA . TYR A 1 88 ? 10.068 -2.880 -4.474 1.00 92.00 88 TYR A CA 1
ATOM 712 C C . TYR A 1 88 ? 11.280 -1.953 -4.683 1.00 92.00 88 TYR A C 1
ATOM 714 O O . TYR A 1 88 ? 11.824 -1.885 -5.779 1.00 92.00 88 TYR A O 1
ATOM 722 N N . GLY A 1 89 ? 11.763 -1.278 -3.635 1.00 94.25 89 GLY A N 1
ATOM 723 C CA . GLY A 1 89 ? 12.953 -0.423 -3.749 1.00 94.25 89 GLY A CA 1
ATOM 724 C C . GLY A 1 89 ? 14.254 -1.205 -3.978 1.00 94.25 89 GLY A C 1
ATOM 725 O O . GLY A 1 89 ? 15.178 -0.715 -4.629 1.00 94.25 89 GLY A O 1
ATOM 726 N N . TYR A 1 90 ? 14.334 -2.434 -3.466 1.00 97.81 90 TYR A N 1
ATOM 727 C CA . TYR A 1 90 ? 15.534 -3.263 -3.508 1.00 97.81 90 TYR A CA 1
ATOM 728 C C . TYR A 1 90 ? 15.947 -3.616 -4.935 1.00 97.81 90 TYR A C 1
ATOM 730 O O . TYR A 1 90 ? 17.140 -3.590 -5.230 1.00 97.81 90 TYR A O 1
ATOM 738 N N . VAL A 1 91 ? 14.993 -3.875 -5.835 1.00 97.25 91 VAL A N 1
ATOM 739 C CA . VAL A 1 91 ? 15.318 -4.239 -7.226 1.00 97.25 91 VAL A CA 1
ATOM 740 C C . VAL A 1 91 ? 15.958 -3.095 -8.018 1.00 97.25 91 VAL A C 1
ATOM 742 O O . VAL A 1 91 ? 16.520 -3.328 -9.079 1.00 97.25 91 VAL A O 1
ATOM 745 N N . MET A 1 92 ? 15.949 -1.873 -7.477 1.00 96.88 92 MET A N 1
ATOM 746 C CA . MET A 1 92 ? 16.640 -0.704 -8.032 1.00 96.88 92 MET A CA 1
ATOM 747 C C . MET A 1 92 ? 17.889 -0.297 -7.239 1.00 96.88 92 MET A C 1
ATOM 749 O O . MET A 1 92 ? 18.567 0.672 -7.593 1.00 96.88 92 MET A O 1
ATOM 753 N N . ARG A 1 93 ? 18.232 -1.012 -6.161 1.00 96.56 93 ARG A N 1
ATOM 754 C CA . ARG A 1 93 ? 19.391 -0.682 -5.325 1.00 96.56 93 ARG A CA 1
ATOM 755 C C . ARG A 1 93 ? 20.693 -1.031 -6.052 1.00 96.56 93 ARG A C 1
ATOM 757 O O . ARG A 1 93 ? 20.882 -2.151 -6.521 1.00 96.56 93 ARG A O 1
ATOM 764 N N . LYS A 1 94 ? 21.649 -0.095 -6.063 1.00 96.06 94 LYS A N 1
ATOM 765 C CA . LYS A 1 94 ? 23.011 -0.345 -6.565 1.00 96.06 94 LYS A CA 1
ATOM 766 C C . LYS A 1 94 ? 23.650 -1.518 -5.807 1.00 96.06 94 LYS A C 1
ATOM 768 O O . LYS A 1 94 ? 23.689 -1.504 -4.577 1.00 96.06 94 LYS A O 1
ATOM 773 N N . GLY A 1 95 ? 24.137 -2.517 -6.544 1.00 95.38 95 GLY A N 1
ATOM 774 C CA . GLY A 1 95 ? 24.731 -3.734 -5.977 1.00 95.38 95 GLY A CA 1
ATOM 775 C C . GLY A 1 95 ? 23.723 -4.763 -5.447 1.00 95.38 95 GLY A C 1
ATOM 776 O O . GLY A 1 95 ? 24.126 -5.697 -4.756 1.00 95.38 95 GLY A O 1
ATOM 777 N N . ALA A 1 96 ? 22.423 -4.610 -5.727 1.00 96.94 96 ALA A N 1
ATOM 778 C CA . ALA A 1 96 ? 21.440 -5.649 -5.431 1.00 96.94 96 ALA A CA 1
ATOM 779 C C . ALA A 1 96 ? 21.736 -6.926 -6.228 1.00 96.94 96 ALA A C 1
ATOM 781 O O . ALA A 1 96 ? 22.063 -6.869 -7.411 1.00 96.94 96 ALA A O 1
ATOM 782 N N . ARG A 1 97 ? 21.576 -8.088 -5.582 1.00 97.94 97 ARG A N 1
ATOM 783 C 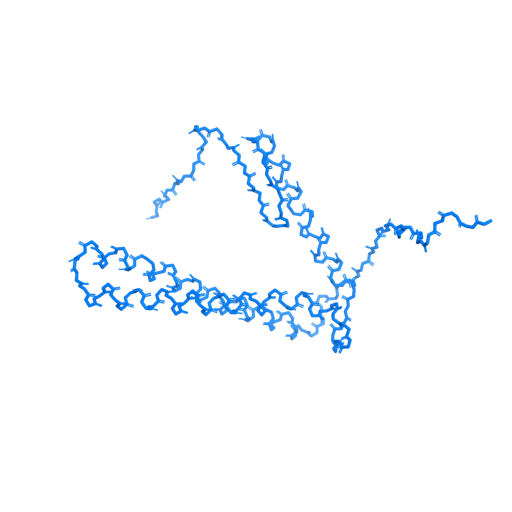CA . ARG A 1 97 ? 21.743 -9.398 -6.235 1.00 97.94 97 ARG A CA 1
ATOM 784 C C . ARG A 1 97 ? 20.636 -9.672 -7.253 1.00 97.94 97 ARG A C 1
ATOM 786 O O . ARG A 1 97 ? 20.881 -10.339 -8.247 1.00 97.94 97 ARG A O 1
ATOM 793 N N . TRP A 1 98 ? 19.447 -9.129 -7.001 1.00 97.44 98 TRP A N 1
ATOM 794 C CA . TRP A 1 98 ? 18.280 -9.210 -7.881 1.00 97.44 98 TRP A CA 1
ATOM 795 C C . TRP A 1 98 ? 17.882 -7.806 -8.337 1.00 97.44 98 TRP A C 1
ATOM 797 O O . TRP A 1 98 ? 16.861 -7.271 -7.912 1.00 97.44 98 TRP A O 1
ATOM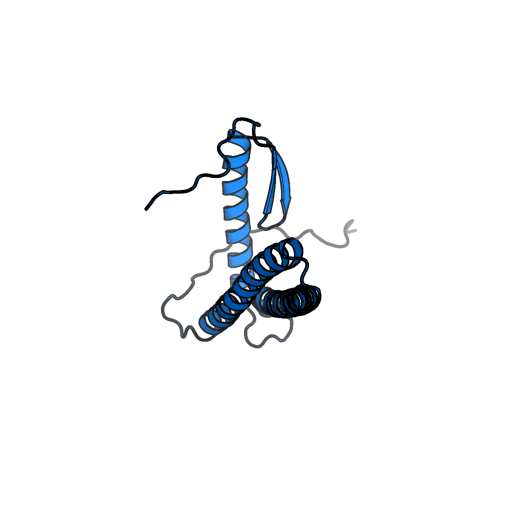 807 N N . TYR A 1 99 ? 18.748 -7.179 -9.133 1.00 97.88 99 TYR A N 1
ATOM 808 C CA . TYR A 1 99 ? 18.486 -5.876 -9.742 1.00 97.88 99 TYR A CA 1
ATOM 809 C C . TYR A 1 99 ? 17.651 -6.038 -11.024 1.00 97.88 99 TYR A C 1
ATOM 811 O O . TYR A 1 99 ? 18.005 -6.845 -11.880 1.00 97.88 99 TYR A O 1
ATOM 819 N N . SER A 1 100 ? 16.576 -5.261 -11.177 1.00 97.25 100 SER A N 1
ATOM 820 C CA . SER A 1 100 ? 15.803 -5.154 -12.421 1.00 97.25 100 SER A CA 1
ATOM 821 C C . SER A 1 100 ? 15.081 -3.810 -12.489 1.00 97.25 100 SER A C 1
ATOM 823 O O . SER A 1 100 ? 14.185 -3.517 -11.691 1.00 97.25 100 SER A O 1
ATOM 825 N N . MET A 1 101 ? 15.456 -3.006 -13.485 1.00 96.31 101 MET A N 1
ATOM 826 C CA . MET A 1 101 ? 14.804 -1.727 -13.765 1.00 96.31 101 MET A CA 1
ATOM 827 C C . MET A 1 101 ? 13.431 -1.927 -14.401 1.00 96.31 101 MET A C 1
ATOM 829 O O . MET A 1 101 ? 12.496 -1.181 -14.117 1.00 96.31 101 MET A O 1
ATOM 833 N N . GLU A 1 102 ? 13.298 -2.969 -15.213 1.00 96.88 102 GLU A N 1
ATOM 834 C CA . GLU A 1 102 ? 12.071 -3.369 -15.886 1.00 96.88 102 GLU A CA 1
ATOM 835 C C . GLU A 1 102 ? 10.993 -3.721 -14.863 1.00 96.88 102 GLU A C 1
ATOM 837 O O . GLU A 1 102 ? 9.891 -3.183 -14.934 1.00 96.88 102 GLU A O 1
ATOM 842 N N . MET A 1 103 ? 11.317 -4.547 -13.860 1.00 97.06 103 MET A N 1
ATOM 843 C CA . MET A 1 103 ? 10.369 -4.902 -12.803 1.00 97.06 103 MET A CA 1
ATOM 844 C C . MET A 1 103 ? 9.872 -3.658 -12.054 1.00 97.06 103 MET A C 1
ATOM 846 O O . MET A 1 103 ? 8.665 -3.494 -11.866 1.00 97.06 103 MET A O 1
ATOM 850 N N . ALA A 1 104 ? 10.776 -2.761 -11.647 1.00 96.25 104 ALA A N 1
ATOM 851 C CA . ALA A 1 104 ? 10.391 -1.527 -10.961 1.00 96.25 104 ALA A CA 1
ATOM 852 C C . ALA A 1 104 ? 9.532 -0.609 -11.849 1.00 96.25 104 ALA A C 1
ATOM 854 O O . ALA A 1 104 ? 8.537 -0.043 -11.384 1.00 96.25 104 ALA A O 1
ATOM 855 N N . GLY A 1 105 ? 9.882 -0.496 -13.133 1.00 96.06 105 GLY A N 1
ATOM 856 C CA . GLY A 1 105 ? 9.125 0.261 -14.127 1.00 96.06 105 GLY A CA 1
ATOM 857 C C . GLY A 1 105 ? 7.713 -0.287 -14.334 1.00 96.06 105 GLY A C 1
ATOM 858 O O . GLY A 1 105 ? 6.747 0.471 -14.297 1.00 96.06 105 GLY A O 1
ATOM 859 N N . VAL A 1 106 ? 7.562 -1.607 -14.472 1.00 96.75 106 VAL A N 1
ATOM 860 C CA . VAL A 1 106 ? 6.247 -2.245 -14.640 1.00 96.75 106 VAL A CA 1
ATOM 861 C C . VAL A 1 106 ? 5.366 -2.026 -13.410 1.00 96.75 106 VAL A C 1
ATOM 863 O O . VAL A 1 106 ? 4.200 -1.654 -13.556 1.00 96.75 106 VAL A O 1
ATOM 866 N N . VAL A 1 107 ? 5.904 -2.208 -12.198 1.00 95.81 107 VAL A N 1
ATOM 867 C CA . VAL A 1 107 ? 5.144 -2.023 -10.948 1.00 95.81 107 VAL A CA 1
ATOM 868 C C . VAL A 1 107 ? 4.653 -0.580 -10.808 1.00 95.81 107 VAL A C 1
ATOM 870 O O . VAL A 1 107 ? 3.468 -0.357 -10.556 1.00 95.81 107 VAL A O 1
ATOM 873 N N . THR A 1 108 ? 5.532 0.403 -11.016 1.00 96.00 108 THR A N 1
ATOM 874 C CA . THR A 1 108 ? 5.169 1.828 -10.909 1.00 96.00 108 THR A CA 1
ATOM 875 C C . THR A 1 108 ? 4.179 2.264 -11.975 1.00 96.00 108 THR A C 1
ATOM 877 O O . THR A 1 108 ? 3.189 2.920 -11.653 1.00 96.00 108 THR A O 1
ATOM 880 N N . TYR A 1 109 ? 4.398 1.867 -13.230 1.00 96.75 109 TYR A N 1
ATOM 881 C CA . TYR A 1 109 ? 3.492 2.195 -14.325 1.00 96.75 109 TYR A CA 1
ATOM 882 C C . TYR A 1 109 ? 2.099 1.594 -14.104 1.00 96.75 109 TYR A C 1
ATOM 884 O O . TYR A 1 109 ? 1.088 2.278 -14.272 1.00 96.75 109 TYR A O 1
ATOM 892 N N . THR A 1 110 ? 2.038 0.337 -13.657 1.00 96.94 110 THR A N 1
ATOM 893 C CA . THR A 1 110 ? 0.772 -0.343 -13.353 1.00 96.94 110 THR A CA 1
ATOM 894 C C . THR A 1 110 ? 0.040 0.341 -12.198 1.00 96.94 110 THR A C 1
ATOM 896 O O . THR A 1 110 ? -1.153 0.622 -12.317 1.00 96.94 110 THR A O 1
ATOM 899 N N . GLY A 1 111 ? 0.743 0.682 -11.111 1.00 96.81 111 GLY A N 1
ATOM 900 C CA . GLY A 1 111 ? 0.168 1.433 -9.988 1.00 96.81 111 GLY A CA 1
ATOM 901 C C . GLY A 1 111 ? -0.394 2.791 -10.418 1.00 96.81 111 GLY A C 1
ATOM 902 O O . GLY A 1 111 ? -1.543 3.112 -10.110 1.00 96.81 111 GLY A O 1
ATOM 903 N N . ALA A 1 112 ? 0.363 3.537 -11.230 1.00 97.00 112 ALA A N 1
ATOM 904 C CA . ALA A 1 112 ? -0.078 4.812 -11.787 1.00 97.00 112 ALA A CA 1
ATOM 905 C C . ALA A 1 112 ? -1.352 4.667 -12.638 1.00 97.00 112 ALA A C 1
ATOM 907 O O . ALA A 1 112 ? -2.256 5.495 -12.544 1.00 97.00 112 ALA A O 1
ATOM 908 N N . LYS A 1 113 ? -1.470 3.601 -13.439 1.00 97.44 113 LYS A N 1
ATOM 909 C CA . LYS A 1 113 ? -2.688 3.334 -14.220 1.00 97.44 113 LYS A CA 1
ATOM 910 C C . LYS A 1 113 ? -3.891 3.002 -13.345 1.00 97.44 113 LYS A C 1
ATOM 912 O O . LYS A 1 113 ? -4.980 3.504 -13.616 1.00 97.44 113 LYS A O 1
ATOM 917 N N . ILE A 1 114 ? -3.707 2.214 -12.288 1.00 98.19 114 ILE A N 1
ATOM 918 C CA . ILE A 1 114 ? -4.784 1.882 -11.344 1.00 98.19 114 ILE A CA 1
ATOM 919 C C . ILE A 1 114 ? -5.335 3.156 -10.694 1.00 98.19 114 ILE A C 1
ATOM 921 O O . ILE A 1 114 ? -6.545 3.388 -10.735 1.00 98.19 114 ILE A O 1
ATOM 925 N N . ILE A 1 115 ? -4.464 4.010 -10.146 1.00 97.81 115 ILE A N 1
ATOM 926 C CA . ILE A 1 115 ? -4.905 5.217 -9.435 1.00 97.81 115 ILE A CA 1
ATOM 927 C C . ILE A 1 115 ? -5.490 6.272 -10.385 1.00 97.81 115 ILE A C 1
ATOM 929 O O . ILE A 1 115 ? -6.469 6.933 -10.045 1.00 97.81 115 ILE A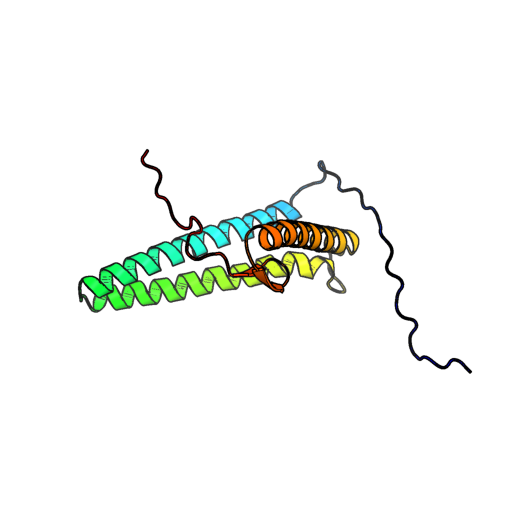 O 1
ATOM 933 N N . GLN A 1 116 ? -4.967 6.385 -11.612 1.00 97.00 116 GLN A N 1
ATOM 934 C CA . GLN A 1 116 ? -5.547 7.245 -12.650 1.00 97.00 116 GLN A CA 1
ATOM 935 C C . GLN A 1 116 ? -6.961 6.790 -13.026 1.00 97.00 116 GLN A C 1
ATOM 937 O O . GLN A 1 116 ? -7.865 7.618 -13.119 1.00 97.00 116 GLN A O 1
ATOM 942 N N . ASN A 1 117 ? -7.181 5.483 -13.179 1.00 97.38 117 ASN A N 1
ATOM 943 C CA . ASN A 1 117 ? -8.509 4.945 -13.472 1.00 97.38 117 ASN A CA 1
ATOM 944 C C . ASN A 1 117 ? -9.487 5.186 -12.309 1.00 97.38 117 ASN A C 1
ATOM 946 O O . ASN A 1 117 ? -10.629 5.583 -12.542 1.00 97.38 117 ASN A O 1
ATOM 950 N N . ALA A 1 118 ? -9.039 5.005 -11.062 1.00 97.81 118 ALA A N 1
ATOM 951 C CA . ALA A 1 118 ? -9.843 5.312 -9.878 1.00 97.81 118 ALA A CA 1
ATOM 952 C C . ALA A 1 118 ? -10.205 6.806 -9.807 1.00 97.81 118 ALA A C 1
ATOM 954 O O . ALA A 1 118 ? -11.360 7.150 -9.558 1.00 97.81 118 ALA A O 1
ATOM 955 N N . ARG A 1 119 ? -9.255 7.700 -10.108 1.00 97.50 119 ARG A N 1
ATOM 956 C CA . ARG A 1 119 ? -9.493 9.148 -10.174 1.00 97.50 119 ARG A CA 1
ATOM 957 C C . ARG A 1 119 ? -10.573 9.506 -11.192 1.00 97.50 119 ARG A C 1
ATOM 959 O O . ARG A 1 119 ? -11.455 10.291 -10.861 1.00 97.50 119 ARG A O 1
ATOM 966 N N . VAL A 1 120 ? -10.537 8.917 -12.389 1.00 97.75 120 VAL A N 1
ATOM 967 C CA . VAL A 1 120 ? -11.552 9.161 -13.433 1.00 97.75 120 VAL A CA 1
ATOM 968 C C . VAL A 1 120 ? -12.957 8.800 -12.944 1.00 97.75 120 VAL A C 1
ATOM 970 O O . VAL A 1 120 ? -13.926 9.462 -13.311 1.00 97.75 120 VAL A O 1
ATOM 973 N N . LEU A 1 121 ? -13.095 7.763 -12.111 1.00 97.44 121 LEU A N 1
ATOM 974 C CA . LEU A 1 121 ? -14.373 7.448 -11.473 1.00 97.44 121 LEU A CA 1
ATOM 975 C C . LEU A 1 121 ? -14.749 8.507 -10.430 1.00 97.44 121 LEU A C 1
ATOM 977 O O . LEU A 1 121 ? -15.864 9.021 -10.474 1.00 97.44 121 LEU A O 1
ATOM 981 N N . VAL A 1 122 ? -13.825 8.853 -9.530 1.00 97.50 122 VAL A N 1
ATOM 982 C CA . VAL A 1 122 ? -14.046 9.850 -8.467 1.00 97.50 122 VAL A CA 1
ATOM 983 C C . VAL A 1 122 ? -14.473 11.207 -9.041 1.00 97.50 122 VAL A C 1
ATOM 985 O O . VAL A 1 122 ? -15.381 11.825 -8.499 1.00 97.50 122 VAL A O 1
ATOM 988 N N . GLU A 1 123 ? -13.902 11.644 -10.166 1.00 97.00 123 GLU A N 1
ATOM 989 C CA . GLU A 1 123 ? -14.284 12.886 -10.865 1.00 97.00 123 GLU A CA 1
ATOM 990 C C . GLU A 1 123 ? -15.730 12.891 -11.377 1.00 97.00 123 GLU A C 1
ATOM 992 O O . GLU A 1 123 ? -16.323 13.956 -11.528 1.00 97.00 123 GLU A O 1
ATOM 997 N N . LYS A 1 124 ? -16.313 11.718 -11.644 1.00 97.56 124 LYS A N 1
ATOM 998 C CA . LYS A 1 124 ? -17.702 11.602 -12.114 1.00 97.56 124 LYS A CA 1
ATOM 999 C C . LYS A 1 124 ? -18.715 11.621 -10.975 1.00 97.56 124 LYS A C 1
ATOM 1001 O O . LYS A 1 124 ? -19.859 12.003 -11.197 1.00 97.56 124 LYS A O 1
ATOM 1006 N N . ILE A 1 125 ? -18.317 11.170 -9.785 1.00 96.75 125 ILE A N 1
ATOM 1007 C CA . ILE A 1 125 ? -19.220 10.981 -8.635 1.00 96.75 125 ILE A CA 1
ATOM 1008 C C . ILE A 1 125 ? -18.984 11.989 -7.502 1.00 96.75 125 ILE A C 1
ATOM 1010 O O . ILE A 1 125 ? -19.789 12.076 -6.578 1.00 96.75 125 ILE A O 1
ATOM 1014 N N . GLY A 1 126 ? -17.897 12.755 -7.564 1.00 96.50 126 GLY A N 1
ATOM 1015 C CA . GLY A 1 126 ? -17.516 13.741 -6.562 1.00 96.50 126 GLY A CA 1
ATOM 1016 C C . GLY A 1 126 ? -16.383 14.638 -7.049 1.00 96.50 126 GLY A C 1
ATOM 1017 O O . GLY A 1 126 ? -16.300 14.977 -8.227 1.00 96.50 126 GLY A O 1
ATOM 1018 N N . ARG A 1 127 ? -15.522 15.073 -6.127 1.00 97.62 127 ARG A N 1
ATOM 1019 C CA . ARG A 1 127 ? -14.411 15.990 -6.409 1.00 97.62 127 ARG A CA 1
ATOM 1020 C C . ARG A 1 127 ? -13.105 15.451 -5.823 1.00 97.62 127 ARG A C 1
ATOM 1022 O O . ARG A 1 127 ? -12.994 15.409 -4.597 1.00 97.62 127 ARG A O 1
ATOM 1029 N N . PRO A 1 128 ? -12.111 15.052 -6.635 1.00 97.44 128 PRO A N 1
ATOM 1030 C CA . PRO A 1 128 ? -10.782 14.747 -6.115 1.00 97.44 128 PRO A CA 1
ATOM 1031 C C . PRO A 1 128 ? -10.099 16.034 -5.628 1.00 97.44 128 PRO A C 1
ATOM 1033 O O . PRO A 1 128 ? -10.235 17.089 -6.244 1.00 97.44 128 PRO A O 1
ATOM 1036 N N . LEU A 1 129 ? -9.369 15.936 -4.522 1.00 97.62 129 LEU A N 1
ATOM 1037 C CA . LEU A 1 129 ? -8.650 17.036 -3.873 1.00 97.62 129 LEU A CA 1
ATOM 1038 C C . LEU A 1 129 ? -7.137 16.827 -3.964 1.00 97.62 129 LEU A C 1
ATOM 1040 O O . LEU A 1 129 ? -6.407 17.739 -4.339 1.00 97.62 129 LEU A O 1
ATOM 1044 N N . GLU A 1 130 ? -6.680 15.612 -3.670 1.00 97.50 130 GLU A N 1
ATOM 1045 C CA . GLU A 1 130 ? -5.275 15.217 -3.727 1.00 97.50 130 GLU A CA 1
ATOM 1046 C C . GLU A 1 130 ? -5.175 13.780 -4.249 1.00 97.50 130 GLU A C 1
ATOM 1048 O O . GLU A 1 130 ? -6.052 12.954 -3.988 1.00 97.50 130 GLU A O 1
ATOM 1053 N N . LEU A 1 131 ? -4.104 13.481 -4.979 1.00 96.62 131 LEU A N 1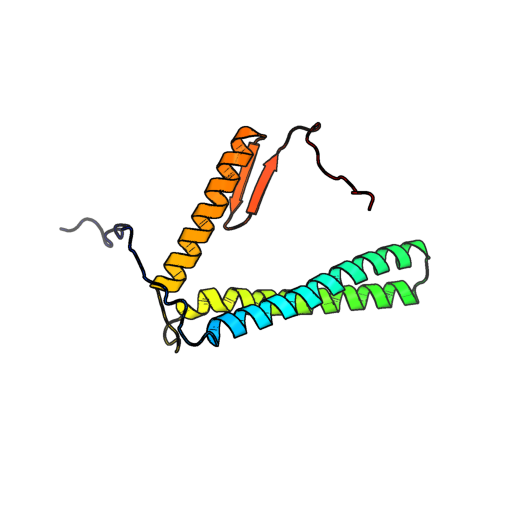
ATOM 1054 C CA . LEU A 1 131 ? -3.755 12.135 -5.410 1.00 96.62 131 LEU A CA 1
ATOM 1055 C C . LEU A 1 131 ? -2.266 11.924 -5.149 1.00 96.62 131 LEU A C 1
ATOM 1057 O O . LEU A 1 131 ? -1.443 12.620 -5.743 1.00 96.62 131 LEU A O 1
ATOM 1061 N N . ASP A 1 132 ? -1.942 10.935 -4.320 1.00 95.56 132 ASP A N 1
ATOM 1062 C CA . ASP A 1 132 ? -0.567 10.507 -4.064 1.00 95.56 132 ASP A CA 1
ATOM 1063 C C . ASP A 1 132 ? -0.465 8.987 -4.179 1.00 95.56 132 ASP A C 1
ATOM 1065 O O . ASP A 1 132 ? -1.054 8.264 -3.383 1.00 95.56 132 ASP A O 1
ATOM 1069 N N . THR A 1 133 ? 0.308 8.527 -5.168 1.00 91.44 133 THR A N 1
ATOM 1070 C CA . THR A 1 133 ? 0.740 7.139 -5.402 1.00 91.44 133 THR A CA 1
ATOM 1071 C C . THR A 1 133 ? -0.380 6.088 -5.471 1.00 91.44 133 THR A C 1
ATOM 1073 O O . THR A 1 133 ? -0.657 5.560 -6.548 1.00 91.44 133 THR A O 1
ATOM 1076 N N . ASP A 1 134 ? -1.004 5.765 -4.341 1.00 93.38 134 ASP A N 1
ATOM 1077 C CA . ASP A 1 134 ? -2.051 4.760 -4.156 1.00 93.38 134 ASP A CA 1
ATOM 1078 C C . ASP A 1 134 ? -3.310 5.290 -3.432 1.00 93.38 134 ASP A C 1
ATOM 1080 O O . ASP A 1 134 ? -4.270 4.538 -3.252 1.00 93.38 134 ASP A O 1
ATOM 1084 N N . GLY A 1 135 ? -3.343 6.573 -3.054 1.00 96.00 135 GLY A N 1
ATOM 1085 C CA . GLY A 1 135 ? -4.448 7.223 -2.350 1.00 96.00 135 GLY A CA 1
ATOM 1086 C C . GLY A 1 135 ? -5.050 8.410 -3.105 1.00 96.00 135 GLY A C 1
ATOM 1087 O O . GLY A 1 135 ? -4.361 9.135 -3.823 1.00 96.00 135 GLY A O 1
ATOM 1088 N N . ILE A 1 136 ? -6.357 8.622 -2.918 1.00 97.88 136 ILE A N 1
ATOM 1089 C CA . ILE A 1 136 ? -7.083 9.804 -3.403 1.00 97.88 136 ILE A CA 1
ATOM 1090 C C . ILE A 1 136 ? -7.837 10.415 -2.225 1.00 97.88 136 ILE A C 1
ATOM 1092 O O . ILE A 1 136 ? -8.739 9.783 -1.672 1.00 97.88 136 ILE A O 1
ATOM 1096 N N . TRP A 1 137 ? -7.517 11.657 -1.876 1.00 98.06 137 TRP A N 1
ATOM 1097 C CA . TRP A 1 137 ? -8.383 12.469 -1.028 1.00 98.06 137 TRP A CA 1
ATOM 1098 C C . TRP A 1 137 ? -9.462 13.092 -1.900 1.00 98.06 137 TRP A C 1
ATOM 1100 O O . TRP A 1 137 ? -9.155 13.713 -2.916 1.00 98.06 137 TRP A O 1
ATOM 1110 N N . CYS A 1 138 ? -10.730 12.921 -1.538 1.00 97.75 138 CYS A N 1
ATOM 1111 C CA . CYS A 1 138 ? -11.849 13.423 -2.328 1.00 97.75 138 CYS A CA 1
ATOM 1112 C C . CYS A 1 138 ? -13.030 13.852 -1.455 1.00 97.75 138 CYS A C 1
ATOM 1114 O O . CYS A 1 138 ? -13.159 13.429 -0.309 1.00 97.75 138 CYS A O 1
ATOM 1116 N N . ALA A 1 139 ? -13.890 14.697 -2.019 1.00 97.62 139 ALA A N 1
ATOM 1117 C CA . ALA A 1 139 ? -15.178 15.069 -1.457 1.00 97.62 139 ALA A CA 1
ATOM 1118 C C . ALA A 1 139 ? -16.300 14.404 -2.263 1.00 97.62 139 ALA A C 1
ATOM 1120 O O . ALA A 1 139 ? -16.390 14.585 -3.481 1.00 97.62 139 ALA A O 1
ATOM 1121 N N . LEU A 1 140 ? -17.162 13.656 -1.578 1.00 97.44 140 LEU A N 1
ATOM 1122 C CA . LEU A 1 140 ? -18.378 13.063 -2.135 1.00 97.44 140 LEU A CA 1
ATOM 1123 C C . LEU A 1 140 ? -19.615 13.834 -1.627 1.00 97.44 140 LEU A C 1
ATOM 1125 O O . LEU A 1 140 ? -19.524 14.512 -0.600 1.00 97.44 140 LEU A O 1
ATOM 1129 N N . PRO A 1 141 ? -20.765 13.783 -2.328 1.00 97.19 141 PRO A N 1
ATOM 1130 C CA . PRO A 1 141 ? -22.010 14.378 -1.840 1.00 97.19 141 PRO A CA 1
ATOM 1131 C C . PRO A 1 141 ? -22.417 13.820 -0.471 1.00 97.19 141 PRO A C 1
ATOM 1133 O O . PRO A 1 141 ? -22.258 12.632 -0.221 1.00 97.19 141 PRO A O 1
ATOM 1136 N N . GLY A 1 142 ? -23.029 14.636 0.392 1.00 95.81 142 GLY A N 1
ATOM 1137 C CA . GLY A 1 142 ? -23.474 14.175 1.720 1.00 95.81 142 GLY A CA 1
ATOM 1138 C C . GLY A 1 142 ? -24.580 13.109 1.690 1.00 95.81 142 GLY A C 1
ATOM 1139 O O . GLY A 1 142 ? -24.811 12.433 2.683 1.00 95.81 142 GLY A O 1
ATOM 1140 N N . SER A 1 143 ? -25.261 12.944 0.553 1.00 96.44 143 SER A N 1
ATOM 1141 C CA . SER A 1 143 ? -26.234 11.872 0.314 1.00 96.44 143 SER A CA 1
ATOM 1142 C C . SER A 1 143 ? -25.607 10.593 -0.254 1.00 96.44 143 SER A C 1
ATOM 1144 O O . SER A 1 143 ? -26.336 9.662 -0.603 1.00 96.44 143 SER A O 1
ATOM 1146 N N . PHE A 1 144 ? -24.281 10.546 -0.411 1.00 96.38 144 PHE A N 1
ATOM 1147 C CA . PHE A 1 144 ? -23.598 9.404 -1.002 1.00 96.38 144 PHE A CA 1
ATOM 1148 C C . PHE A 1 144 ? -23.669 8.182 -0.066 1.00 96.38 144 PHE A C 1
ATOM 1150 O O . PHE A 1 144 ? -23.486 8.318 1.143 1.00 96.38 144 PHE A O 1
ATOM 1157 N N . PRO A 1 145 ? -23.934 6.978 -0.598 1.00 94.75 145 PRO A N 1
ATOM 1158 C CA . PRO A 1 145 ? -23.988 5.760 0.203 1.00 94.75 145 PRO A CA 1
ATOM 1159 C C . PRO A 1 145 ? -22.613 5.421 0.810 1.00 94.75 145 PRO A C 1
ATOM 1161 O O . PRO A 1 145 ? -21.676 5.126 0.073 1.00 94.75 145 PRO A O 1
ATOM 1164 N N . GLU A 1 146 ? -22.496 5.421 2.144 1.00 93.06 146 GLU A N 1
ATOM 1165 C CA . GLU A 1 146 ? -21.229 5.131 2.842 1.00 93.06 146 GLU A CA 1
ATOM 1166 C C . GLU A 1 146 ? -21.147 3.700 3.395 1.00 93.06 146 GLU A C 1
ATOM 1168 O O . GLU A 1 146 ? -20.398 2.872 2.881 1.00 93.06 146 GLU A O 1
ATOM 1173 N N . ASN A 1 147 ? -21.901 3.396 4.458 1.00 93.88 147 ASN A N 1
ATOM 1174 C CA . ASN A 1 147 ? -21.747 2.161 5.230 1.00 93.88 147 ASN A CA 1
ATOM 1175 C C . ASN A 1 147 ? -23.058 1.365 5.271 1.00 93.88 147 ASN A C 1
ATOM 1177 O O . ASN A 1 147 ? -24.089 1.882 5.700 1.00 93.88 147 ASN A O 1
ATOM 1181 N N . PHE A 1 148 ? -23.002 0.088 4.883 1.00 93.75 148 PHE A N 1
ATOM 1182 C CA . PHE A 1 148 ? -24.123 -0.856 4.948 1.00 93.75 148 PHE A CA 1
ATOM 1183 C C . PHE A 1 148 ? -23.664 -2.156 5.605 1.00 93.75 148 PHE A C 1
ATOM 1185 O O . PHE A 1 148 ? -22.550 -2.621 5.364 1.00 93.75 148 PHE A O 1
ATOM 1192 N N . THR A 1 149 ? -24.542 -2.771 6.395 1.00 93.00 149 THR A N 1
ATOM 1193 C CA . THR A 1 149 ? -24.303 -4.089 6.991 1.00 93.00 149 THR A CA 1
ATOM 1194 C C . THR A 1 149 ? -25.192 -5.106 6.298 1.00 93.00 149 THR A C 1
ATOM 1196 O O . THR A 1 149 ? -26.418 -5.030 6.392 1.00 93.00 149 THR A O 1
ATOM 1199 N N . PHE A 1 150 ? -24.582 -6.070 5.614 1.00 92.88 150 PHE A N 1
ATOM 1200 C CA . PHE A 1 150 ? -25.318 -7.199 5.058 1.00 92.88 150 PHE A CA 1
ATOM 1201 C C . PHE A 1 150 ? -25.799 -8.100 6.196 1.00 92.88 150 PHE A C 1
ATOM 1203 O O . PHE A 1 150 ? -25.012 -8.486 7.060 1.00 92.88 150 PHE A O 1
ATOM 1210 N N . LYS A 1 151 ? -27.095 -8.425 6.204 1.00 88.31 151 LYS A N 1
ATOM 1211 C CA . LYS A 1 151 ? -27.625 -9.494 7.051 1.00 88.31 151 LYS A CA 1
ATOM 1212 C C . LYS A 1 151 ? -27.443 -10.811 6.302 1.00 88.31 151 LYS A C 1
ATOM 1214 O O . LYS A 1 151 ? -27.995 -10.966 5.215 1.00 88.31 151 LYS A O 1
ATOM 1219 N N . THR A 1 152 ? -26.643 -11.698 6.876 1.00 66.75 152 THR A N 1
ATOM 1220 C CA . THR A 1 152 ? -26.496 -13.104 6.477 1.00 66.75 152 THR A CA 1
ATOM 1221 C C . THR A 1 152 ? -27.243 -13.992 7.442 1.00 66.75 152 THR A C 1
ATOM 1223 O O . THR A 1 152 ? -27.162 -13.691 8.655 1.00 66.75 152 THR A O 1
#

InterPro domains:
  IPR006134 DNA-directed DNA polymerase, family B, multifunctional domain [PF00136] (59-125)
  IPR023211 DNA polymerase, palm domain superfamily [G3DSA:3.90.1600.10] (40-152)
  IPR029703 DNA polymerase epsilon catalytic subunit [PTHR10670] (1-152)
  IPR043502 DNA/RNA polymerase superfamily [SSF56672] (2-146)

Organism: Papaver nudicaule (NCBI:txid74823)

Radius of gyration: 22.42 Å; chains: 1; bounding box: 56×47×62 Å

pLDDT: mean 95.29, std 5.39, range [60.09, 98.56]

Sequence (152 aa):
AYKRVLDKPVTEVREAGICMRENPFYVDTVRSFRDRRYEYKGLNKVWKGRLGDAKASGNSIKIQEAQDMVVLYDSLQLAHKCILNSFYGYVMRKGARWYSMEMAGVVTYTGAKIIQNARVLVEKIGRPLELDTDGIWCALPGSFPENFTFKT

Foldseek 3Di:
DDPDPDDDDDDDDDDDDDDPPPDCVLVVVLVVLVVQLVVLVVQLVVLVVQLVVCVVVVDPVSNVVSVVSNVVSVVVSVVSVVVSVVSLVLLCDVPRPNHDPNSNVVVQVVQVVVQVVVVVVLVVAFAWDDDDRNDTDTDGDPPDDDDDDDDD